Protein AF-X8CLW2-F1 (afdb_monomer)

Sequence (77 aa):
MAGPVDFVLLDGWKDMYLPVVKLLEPQLSPGALIVADNTEMADTQPYLDYVRNTENGYVSVNFRAREADSMEISCRV

Solvent-accessible surface area (backbone atoms only — not comparable to full-atom values): 4290 Å² total; per-residue (Å²): 130,86,74,69,40,55,68,44,80,48,82,70,66,46,74,47,47,42,62,50,49,67,69,45,52,90,42,47,35,84,65,15,38,38,38,35,59,54,58,70,44,75,58,27,45,72,34,50,59,47,44,63,35,54,91,71,34,27,54,58,48,77,46,73,77,49,98,82,39,23,31,36,42,32,32,32,99

Secondary structure (DSSP, 8-state):
----EEEEEE-S-GGGHHHHHHHHGGGEEEEEEEEEE-TTSGGGHHHHHHHHSGGGSEEEEEEESSSS-EEEEEEE-

Nearest PDB structures (foldseek):
  3duw-assembly1_B  TM=8.585E-01  e=1.103E-04  Bacillus cereus ATCC 10987
  3tfw-assembly1_B-2  TM=8.397E-01  e=1.180E-04  Klebsiella pneumoniae subsp. pneumoniae MGH 78578
  8c9v-assembly1_A-2  TM=7.582E-01  e=8.337E-04  Desulfuromonas acetoxidans DSM 684
  8gxo-assembl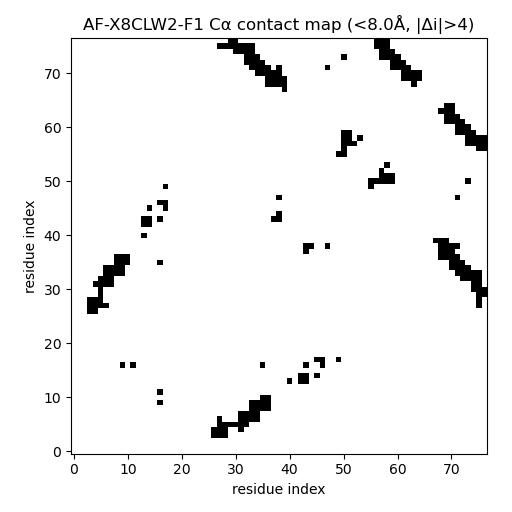y1_B  TM=8.242E-01  e=9.444E-03  Camellia sinensis
  3c3p-assembly1_A  TM=8.014E-01  e=8.169E-02  Geobacter sulfurreducens PCA

Organism: NCBI:txid1299334

Structure (mmCIF, N/CA/C/O backbone):
data_AF-X8CLW2-F1
#
_entry.id   AF-X8CLW2-F1
#
loop_
_atom_site.group_PDB
_atom_site.id
_atom_site.type_symbol
_atom_site.label_atom_id
_atom_site.label_alt_id
_atom_site.label_comp_id
_atom_site.label_asym_id
_atom_site.label_entity_id
_atom_site.label_seq_id
_atom_site.pdbx_PDB_ins_code
_atom_site.Cartn_x
_atom_site.Cartn_y
_atom_site.Cartn_z
_atom_site.occupancy
_atom_site.B_iso_or_equiv
_atom_site.auth_seq_id
_atom_site.auth_comp_id
_atom_site.auth_asym_id
_atom_site.auth_atom_id
_atom_site.pdbx_PDB_model_num
ATOM 1 N N . MET A 1 1 ? -21.604 15.001 7.941 1.00 51.16 1 MET A N 1
ATOM 2 C CA . MET A 1 1 ? -20.145 14.763 7.920 1.00 51.16 1 MET A CA 1
ATOM 3 C C . MET A 1 1 ? -19.928 13.441 7.208 1.00 51.16 1 MET A C 1
ATOM 5 O O . MET A 1 1 ? -20.763 12.563 7.400 1.00 51.16 1 MET A O 1
ATOM 9 N N . ALA A 1 2 ? -18.926 13.326 6.334 1.00 73.12 2 ALA A N 1
ATOM 10 C CA . ALA A 1 2 ? -18.619 12.045 5.697 1.00 73.12 2 ALA A CA 1
ATOM 11 C C . ALA A 1 2 ? -18.191 11.043 6.784 1.00 73.12 2 ALA A C 1
ATOM 13 O O . ALA A 1 2 ? -17.497 11.433 7.723 1.00 73.12 2 ALA A O 1
ATOM 14 N N . GLY A 1 3 ? -18.699 9.811 6.710 1.00 80.69 3 GLY A N 1
ATOM 15 C CA . GLY A 1 3 ? -18.316 8.730 7.619 1.00 80.69 3 GLY A CA 1
ATOM 16 C C . GLY A 1 3 ? -16.870 8.275 7.387 1.00 80.69 3 GLY A C 1
ATOM 17 O O . GLY A 1 3 ? -16.208 8.803 6.490 1.00 80.69 3 GLY A O 1
ATOM 18 N N . PRO A 1 4 ? -16.373 7.321 8.189 1.00 92.38 4 PRO A N 1
ATOM 19 C CA . PRO A 1 4 ? -15.048 6.756 7.974 1.00 92.38 4 PRO A CA 1
ATOM 20 C C . PRO A 1 4 ? -14.966 6.056 6.605 1.00 92.38 4 PRO A C 1
ATOM 22 O O . PRO A 1 4 ? -15.979 5.684 6.012 1.00 92.38 4 PRO A O 1
ATOM 25 N N . VAL A 1 5 ? -13.751 5.945 6.073 1.00 96.38 5 VAL A N 1
ATOM 26 C CA . VAL A 1 5 ? -13.461 5.371 4.758 1.00 96.38 5 VAL A CA 1
ATOM 27 C C . VAL A 1 5 ? -13.200 3.879 4.919 1.00 96.38 5 VAL A C 1
ATOM 29 O O . VAL A 1 5 ? -12.231 3.475 5.558 1.00 96.38 5 VAL A O 1
ATOM 32 N N . ASP A 1 6 ? -14.049 3.065 4.299 1.00 97.44 6 ASP A N 1
ATOM 33 C CA . ASP A 1 6 ? -13.938 1.601 4.347 1.00 97.44 6 ASP A CA 1
ATOM 34 C C . ASP A 1 6 ? -13.135 1.025 3.167 1.00 97.44 6 ASP A C 1
ATOM 36 O O . ASP A 1 6 ? -12.699 -0.126 3.200 1.00 97.44 6 ASP A O 1
ATOM 40 N N . PHE A 1 7 ? -12.943 1.815 2.107 1.00 97.88 7 PHE A N 1
ATOM 41 C CA . PHE A 1 7 ? -12.295 1.370 0.878 1.00 97.88 7 PHE A CA 1
ATOM 42 C C . PHE A 1 7 ? -11.563 2.512 0.166 1.00 97.88 7 PHE A C 1
ATOM 44 O O . PHE A 1 7 ? -12.120 3.596 -0.019 1.00 97.88 7 PHE A O 1
ATOM 51 N N . VAL A 1 8 ? -10.339 2.244 -0.288 1.00 98.19 8 VAL A N 1
ATOM 52 C CA . VAL A 1 8 ? -9.516 3.148 -1.100 1.00 98.19 8 VAL A CA 1
ATOM 53 C C . VAL A 1 8 ? -9.029 2.401 -2.338 1.00 98.19 8 VAL A C 1
ATOM 55 O O . VAL A 1 8 ? -8.434 1.333 -2.225 1.00 98.19 8 VAL A O 1
ATOM 58 N N . LEU A 1 9 ? -9.233 2.991 -3.516 1.00 98.25 9 LEU A N 1
ATOM 59 C CA . LEU A 1 9 ? -8.614 2.546 -4.764 1.00 98.25 9 LEU A CA 1
ATOM 60 C C . LEU A 1 9 ? -7.515 3.534 -5.158 1.00 98.25 9 LEU A C 1
ATOM 62 O O . LEU A 1 9 ? -7.787 4.717 -5.366 1.00 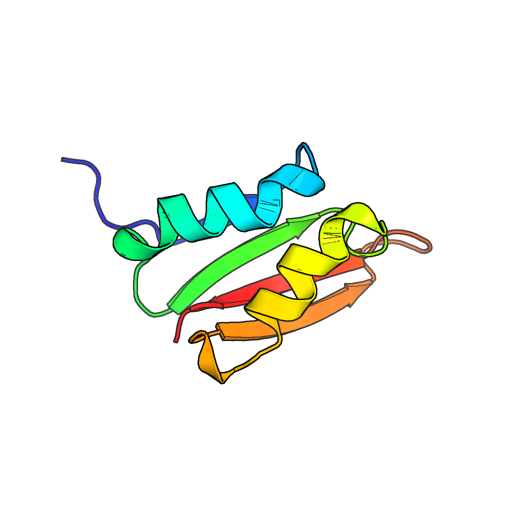98.25 9 LEU A O 1
ATOM 66 N N . LEU A 1 10 ? -6.286 3.040 -5.265 1.00 98.25 10 LEU A N 1
ATOM 67 C CA . LEU A 1 10 ? -5.140 3.774 -5.782 1.00 98.25 10 LEU A CA 1
ATOM 68 C C . LEU A 1 10 ? -4.909 3.339 -7.230 1.00 98.25 10 LEU A C 1
ATOM 70 O O . LEU A 1 10 ? -4.393 2.250 -7.479 1.00 98.25 10 LEU A O 1
ATOM 74 N N . ASP A 1 11 ? -5.310 4.203 -8.160 1.00 96.06 11 ASP A N 1
ATOM 75 C CA . ASP A 1 11 ? -5.208 4.009 -9.612 1.00 96.06 11 ASP A CA 1
ATOM 76 C C . ASP A 1 11 ? -4.810 5.339 -10.279 1.00 96.06 11 ASP A C 1
ATOM 78 O O . ASP A 1 11 ? -5.601 6.033 -10.915 1.00 96.06 11 ASP A O 1
ATOM 82 N N . GLY A 1 12 ? -3.593 5.794 -9.986 1.00 94.50 12 GLY A N 1
ATOM 83 C CA . GLY A 1 12 ? -3.109 7.103 -10.423 1.00 94.50 12 GLY A CA 1
ATOM 84 C C . GLY A 1 12 ? -1.588 7.201 -10.408 1.00 94.50 12 GLY A C 1
ATOM 85 O O . GLY A 1 12 ? -0.891 6.228 -10.695 1.00 94.50 12 GLY A O 1
ATOM 86 N N . TRP A 1 13 ? -1.064 8.378 -10.055 1.00 96.62 13 TRP A N 1
ATOM 87 C CA . TRP A 1 13 ? 0.378 8.617 -9.932 1.00 96.62 13 TRP A CA 1
ATOM 88 C C . TRP A 1 13 ? 1.000 7.751 -8.829 1.00 96.62 13 TRP A C 1
ATOM 90 O O . TRP A 1 13 ? 0.642 7.872 -7.658 1.00 96.62 13 TRP A O 1
ATOM 100 N N . LYS A 1 14 ? 1.917 6.856 -9.213 1.00 95.88 14 LYS A N 1
ATOM 101 C CA . LYS A 1 14 ? 2.460 5.792 -8.350 1.00 95.88 14 LYS A CA 1
ATOM 102 C C . LYS A 1 14 ? 3.293 6.325 -7.186 1.00 95.88 14 LYS A C 1
ATOM 104 O O . LYS A 1 14 ? 3.165 5.848 -6.061 1.00 95.88 14 LYS A O 1
ATOM 109 N N . ASP A 1 15 ? 4.064 7.376 -7.434 1.00 96.19 15 ASP A N 1
ATOM 110 C CA . ASP A 1 15 ? 4.829 8.121 -6.432 1.00 96.19 15 ASP A CA 1
ATOM 111 C C . ASP A 1 15 ? 3.936 8.797 -5.372 1.00 96.19 15 ASP A C 1
ATOM 113 O O . ASP A 1 15 ? 4.370 9.037 -4.243 1.00 96.19 15 ASP A O 1
ATOM 117 N N . MET A 1 16 ? 2.663 9.042 -5.698 1.00 97.88 16 MET A N 1
ATOM 118 C CA . MET A 1 16 ? 1.679 9.630 -4.789 1.00 97.88 16 MET A CA 1
ATOM 119 C C . MET A 1 16 ? 0.933 8.610 -3.923 1.00 97.88 16 MET A C 1
ATOM 121 O O . MET A 1 16 ? 0.216 9.024 -3.009 1.00 97.88 16 MET A O 1
ATOM 125 N N . TYR A 1 17 ? 1.115 7.301 -4.127 1.00 98.31 17 TYR A N 1
ATOM 126 C CA . TYR A 1 17 ? 0.370 6.280 -3.376 1.00 98.31 17 TYR A CA 1
ATOM 127 C C . TYR A 1 17 ? 0.623 6.391 -1.872 1.00 98.31 17 TYR A C 1
ATOM 129 O O . TYR A 1 17 ? -0.319 6.501 -1.088 1.00 98.31 17 TYR A O 1
ATOM 137 N N . LEU A 1 18 ? 1.891 6.455 -1.459 1.00 98.56 18 LEU A N 1
ATOM 138 C CA . LEU A 1 18 ? 2.238 6.582 -0.046 1.00 98.56 18 LEU A CA 1
ATOM 139 C C . LEU A 1 18 ? 1.773 7.921 0.572 1.00 98.56 18 LEU A C 1
ATOM 141 O O . LEU A 1 18 ? 1.162 7.883 1.644 1.00 98.56 18 LEU A O 1
ATOM 145 N N . PRO A 1 19 ? 2.007 9.096 -0.053 1.00 98.31 19 PRO A N 1
ATOM 146 C CA . PRO A 1 19 ? 1.447 10.361 0.424 1.00 98.31 19 PRO A CA 1
ATOM 147 C C . PRO A 1 19 ? -0.074 10.342 0.618 1.00 98.31 19 PRO A C 1
ATOM 149 O O . PRO A 1 19 ? -0.563 10.818 1.643 1.00 98.31 19 PRO A O 1
ATOM 152 N N . VAL A 1 20 ? -0.821 9.778 -0.337 1.00 97.94 20 VAL A N 1
ATOM 153 C CA . VAL A 1 20 ? -2.287 9.701 -0.268 1.00 97.94 20 VAL A CA 1
ATOM 154 C C . VAL A 1 20 ? -2.736 8.787 0.869 1.00 97.94 20 VAL A C 1
ATOM 156 O O . VAL A 1 20 ? -3.604 9.176 1.645 1.00 97.94 20 VAL A O 1
ATOM 159 N N . VAL A 1 21 ? -2.120 7.613 1.026 1.00 97.69 21 VAL A N 1
ATOM 160 C CA . VAL A 1 21 ? -2.451 6.677 2.114 1.00 97.69 21 VAL A CA 1
ATOM 161 C C . VAL A 1 21 ? -2.245 7.329 3.476 1.00 97.69 21 VAL A C 1
ATOM 163 O O . VAL A 1 21 ? -3.168 7.337 4.284 1.00 97.69 21 VAL A O 1
ATOM 166 N N . LYS A 1 22 ? -1.099 7.979 3.701 1.00 97.81 22 LYS A N 1
ATOM 167 C CA . LYS A 1 22 ? -0.823 8.692 4.960 1.00 97.81 22 LYS A CA 1
ATOM 168 C C . LYS A 1 22 ? -1.811 9.824 5.245 1.00 97.81 22 LYS A C 1
ATOM 170 O O . LYS A 1 22 ? -2.105 10.108 6.402 1.00 97.81 22 LYS A O 1
ATOM 175 N N . LEU A 1 23 ? -2.324 10.484 4.206 1.00 97.44 23 LEU A N 1
ATOM 176 C CA . LEU A 1 23 ? -3.348 11.519 4.353 1.00 97.44 23 LEU A CA 1
ATOM 177 C C . LEU A 1 23 ? -4.714 10.929 4.744 1.00 97.4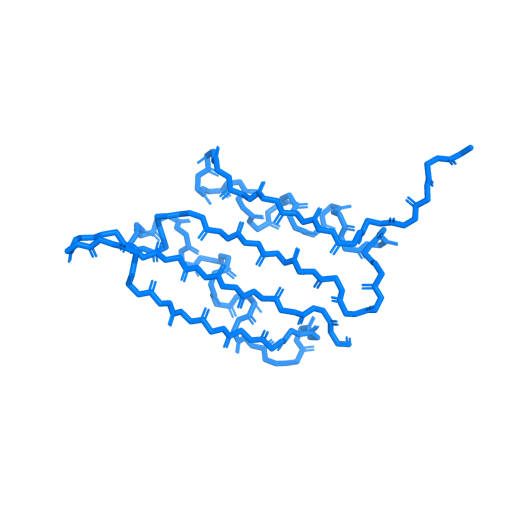4 23 LEU A C 1
ATOM 179 O O . LEU A 1 23 ? -5.463 11.550 5.500 1.00 97.44 23 LEU A O 1
ATOM 183 N N . LEU A 1 24 ? -5.045 9.750 4.216 1.00 96.19 24 LEU A N 1
ATOM 184 C CA . LEU A 1 24 ? -6.322 9.074 4.450 1.00 96.19 24 LEU A CA 1
ATOM 185 C C . LEU A 1 24 ? -6.341 8.240 5.733 1.00 96.19 24 LEU A C 1
ATOM 187 O O . LEU A 1 24 ? -7.417 8.036 6.284 1.00 96.19 24 LEU A O 1
ATOM 191 N N . GLU A 1 25 ? -5.186 7.808 6.237 1.00 96.12 25 GLU A N 1
ATOM 192 C CA . GLU A 1 25 ? -5.035 6.953 7.422 1.00 96.12 25 GLU A CA 1
ATOM 193 C C . GLU A 1 25 ? -5.903 7.335 8.628 1.00 96.12 25 GLU A C 1
ATOM 195 O O . GLU A 1 25 ? -6.577 6.452 9.161 1.00 96.12 25 GLU A O 1
ATOM 200 N N . PRO A 1 26 ? -5.979 8.615 9.046 1.00 95.69 26 PRO A N 1
ATOM 201 C CA . PRO A 1 26 ? -6.811 9.013 10.183 1.00 95.69 26 PRO A CA 1
ATOM 202 C C . PRO A 1 26 ? -8.318 8.818 9.962 1.00 95.69 26 PRO A C 1
ATOM 204 O O . PRO A 1 26 ? -9.094 8.923 10.909 1.00 95.69 26 PRO A O 1
ATOM 207 N N . GLN A 1 27 ? -8.738 8.601 8.716 1.00 96.19 27 GLN A N 1
ATOM 208 C CA . GLN A 1 27 ? -10.130 8.438 8.307 1.00 96.19 27 GLN A CA 1
ATOM 209 C C . GLN A 1 27 ? -10.478 6.982 7.978 1.00 96.19 27 GLN A C 1
ATOM 211 O O . GLN A 1 27 ? -11.652 6.703 7.743 1.00 96.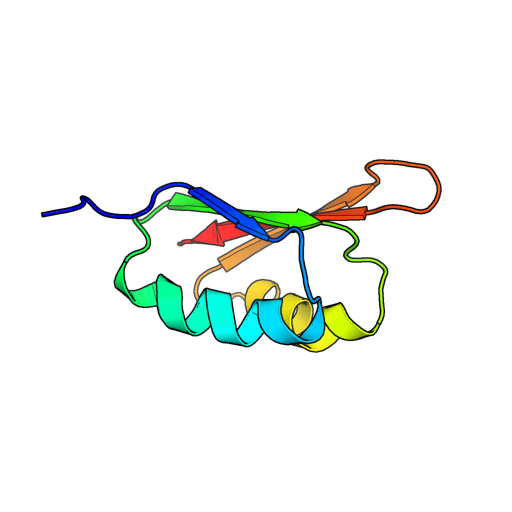19 27 GLN A O 1
ATOM 216 N N . LEU A 1 28 ? -9.506 6.062 7.950 1.00 97.31 28 LEU A N 1
ATOM 217 C CA . LEU A 1 28 ? -9.754 4.656 7.635 1.00 97.31 28 LEU A CA 1
ATOM 218 C C . LEU A 1 28 ? -10.456 3.947 8.798 1.00 97.31 28 LEU A C 1
ATOM 220 O O . LEU A 1 28 ? -10.013 4.016 9.947 1.00 97.31 28 LEU A O 1
ATOM 224 N N . SER A 1 29 ? -11.525 3.217 8.490 1.00 97.00 29 SER A N 1
ATOM 225 C CA . SER A 1 29 ? -12.128 2.277 9.437 1.00 97.00 29 SER A CA 1
ATOM 226 C C . SER A 1 29 ? -11.158 1.132 9.769 1.00 97.00 29 SER A C 1
ATOM 228 O O . SER A 1 29 ? -10.379 0.714 8.907 1.00 97.00 29 SER A O 1
ATOM 230 N N . PRO A 1 30 ? -11.226 0.535 10.974 1.00 96.44 30 PRO A N 1
ATOM 231 C CA . PRO A 1 30 ? -10.652 -0.789 11.202 1.00 96.44 30 PRO A CA 1
ATOM 232 C C . PRO A 1 30 ? -11.199 -1.787 10.172 1.00 96.44 30 PRO A C 1
ATOM 234 O O . PRO A 1 30 ? -12.409 -1.861 9.962 1.00 96.44 30 PRO A O 1
ATOM 237 N N . GLY A 1 31 ? -10.317 -2.542 9.520 1.00 97.62 31 GLY A N 1
ATOM 238 C CA . GLY A 1 31 ? -10.670 -3.453 8.431 1.00 97.62 31 GLY A CA 1
ATOM 239 C C . GLY A 1 31 ? -10.836 -2.793 7.058 1.00 97.62 31 GLY A C 1
ATOM 240 O O . GLY A 1 31 ? -11.201 -3.488 6.110 1.00 97.62 31 GLY A O 1
ATOM 241 N N . ALA A 1 32 ? -10.579 -1.485 6.925 1.00 98.31 32 ALA A N 1
ATOM 242 C CA . ALA A 1 32 ? -10.627 -0.811 5.632 1.00 98.31 32 ALA A CA 1
ATOM 243 C C . ALA A 1 32 ? -9.628 -1.429 4.645 1.00 98.31 32 ALA A C 1
ATOM 245 O O . ALA A 1 32 ? -8.506 -1.791 5.015 1.00 98.31 32 ALA A O 1
ATOM 246 N N . LEU A 1 33 ? -10.035 -1.519 3.379 1.00 98.62 33 LEU A N 1
ATOM 247 C CA . LEU A 1 33 ? -9.219 -2.090 2.312 1.00 98.62 33 LEU A CA 1
ATOM 248 C C . LEU A 1 33 ? -8.632 -0.995 1.427 1.00 98.62 33 LEU A C 1
ATOM 250 O O . LEU A 1 33 ? -9.344 -0.120 0.940 1.00 98.62 33 LEU A O 1
ATOM 254 N N . ILE A 1 34 ? -7.336 -1.094 1.165 1.00 98.56 34 ILE A N 1
ATOM 255 C CA . ILE A 1 34 ? -6.627 -0.301 0.167 1.00 98.56 34 ILE A CA 1
ATOM 256 C C . ILE A 1 34 ? -6.262 -1.246 -0.972 1.00 98.56 34 ILE A C 1
ATOM 258 O O . ILE A 1 34 ? -5.608 -2.265 -0.749 1.00 98.56 34 ILE A O 1
ATOM 262 N N . VAL A 1 35 ? -6.697 -0.922 -2.185 1.00 98.50 35 VAL A N 1
ATOM 263 C CA . VAL A 1 35 ? -6.360 -1.667 -3.400 1.00 98.50 35 VAL A CA 1
ATOM 264 C C . VAL A 1 35 ? -5.498 -0.779 -4.278 1.00 98.50 35 VAL A C 1
ATOM 266 O O . VAL A 1 35 ? -5.924 0.311 -4.656 1.00 98.50 35 VAL A O 1
ATOM 269 N N . ALA A 1 36 ? -4.291 -1.237 -4.593 1.00 98.31 36 ALA A N 1
ATOM 270 C CA . ALA A 1 36 ? -3.335 -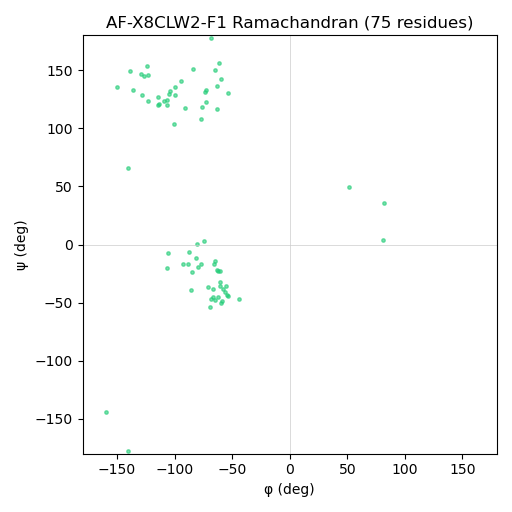0.506 -5.410 1.00 98.31 36 ALA A CA 1
ATOM 271 C C . ALA A 1 36 ? -3.078 -1.224 -6.735 1.00 98.31 36 ALA A C 1
ATOM 273 O O . ALA A 1 36 ? -2.739 -2.406 -6.757 1.00 98.31 36 ALA A O 1
ATOM 274 N N . ASP A 1 37 ? -3.233 -0.479 -7.824 1.00 97.19 37 ASP A N 1
ATOM 275 C CA . ASP A 1 37 ? -2.998 -0.901 -9.203 1.00 97.19 37 ASP A CA 1
ATOM 276 C C . ASP A 1 37 ? -1.510 -0.778 -9.619 1.00 97.19 37 ASP A C 1
ATOM 278 O O . ASP A 1 37 ? -0.796 0.121 -9.149 1.00 97.19 37 ASP A O 1
ATOM 282 N N . ASN A 1 38 ? -1.083 -1.646 -10.548 1.00 96.31 38 ASN A N 1
ATOM 283 C CA . ASN A 1 38 ? 0.244 -1.700 -11.178 1.00 96.31 38 ASN A CA 1
ATOM 284 C C . ASN A 1 38 ? 1.413 -1.720 -10.180 1.00 96.31 38 ASN A C 1
ATOM 286 O O . ASN A 1 38 ? 2.382 -0.960 -10.281 1.00 96.31 38 ASN A O 1
ATOM 290 N N . THR A 1 39 ? 1.333 -2.602 -9.186 1.00 96.56 39 THR A N 1
ATOM 291 C CA . THR A 1 39 ? 2.321 -2.705 -8.093 1.00 96.56 39 THR A CA 1
ATOM 292 C C . THR A 1 39 ? 3.649 -3.357 -8.493 1.00 96.56 39 THR A C 1
ATOM 294 O O . THR A 1 39 ? 4.543 -3.538 -7.675 1.00 96.56 39 THR A O 1
ATOM 297 N N . GLU A 1 40 ? 3.804 -3.705 -9.763 1.00 95.06 40 GLU A N 1
ATOM 298 C CA . GLU A 1 40 ? 5.060 -4.113 -10.388 1.00 95.06 40 GLU A CA 1
ATOM 299 C C . GLU A 1 40 ? 5.937 -2.908 -10.750 1.00 95.06 40 GLU A C 1
ATOM 301 O O . GLU A 1 40 ? 7.138 -3.064 -10.972 1.00 95.06 40 GLU A O 1
ATOM 306 N N . MET A 1 41 ? 5.352 -1.706 -10.834 1.00 95.88 41 MET A N 1
ATOM 307 C CA . MET A 1 41 ? 6.074 -0.491 -11.198 1.00 95.88 41 MET A CA 1
ATOM 308 C C . MET A 1 41 ? 6.983 -0.037 -10.055 1.00 95.88 41 MET A C 1
ATOM 310 O O . MET A 1 41 ? 6.543 0.086 -8.912 1.00 95.88 41 MET A O 1
ATOM 314 N N . ALA A 1 42 ? 8.235 0.294 -10.380 1.00 95.75 42 ALA A N 1
ATOM 315 C CA . ALA A 1 42 ? 9.257 0.670 -9.399 1.00 95.75 42 ALA A CA 1
ATOM 316 C C . ALA A 1 42 ? 8.838 1.840 -8.487 1.00 95.75 42 ALA A C 1
ATOM 318 O O . ALA A 1 42 ? 9.135 1.831 -7.294 1.00 95.75 42 ALA A O 1
ATOM 319 N N . ASP A 1 43 ? 8.087 2.806 -9.018 1.00 97.12 43 ASP A N 1
ATOM 320 C CA . ASP A 1 43 ? 7.624 3.985 -8.276 1.00 97.12 43 ASP A CA 1
ATOM 321 C C . ASP A 1 43 ? 6.634 3.645 -7.146 1.00 97.12 43 ASP A C 1
ATOM 323 O O . ASP A 1 43 ? 6.430 4.450 -6.239 1.00 97.12 43 ASP A O 1
ATOM 327 N N . THR A 1 44 ? 6.045 2.442 -7.153 1.00 97.31 44 THR A N 1
ATOM 328 C CA . THR A 1 44 ? 5.171 1.964 -6.067 1.00 97.31 44 THR A CA 1
ATOM 329 C C . THR A 1 44 ? 5.944 1.404 -4.872 1.00 97.31 44 THR A C 1
ATOM 331 O O . THR A 1 44 ? 5.353 1.210 -3.809 1.00 97.31 44 THR A O 1
ATOM 334 N N . GLN A 1 45 ? 7.259 1.177 -4.994 1.00 98.12 45 GLN A N 1
ATOM 335 C CA . GLN A 1 45 ? 8.061 0.522 -3.956 1.00 98.12 45 GLN A CA 1
ATOM 336 C C . GLN A 1 45 ? 7.957 1.201 -2.578 1.00 98.12 45 GLN A C 1
ATOM 338 O O . GLN A 1 45 ? 7.740 0.481 -1.604 1.00 98.12 45 GLN A O 1
ATOM 343 N N . PRO A 1 46 ? 8.000 2.547 -2.447 1.00 98.50 46 PRO A N 1
ATOM 344 C CA . PRO A 1 46 ? 7.836 3.189 -1.142 1.00 98.50 46 PRO A CA 1
ATOM 345 C C . PRO A 1 46 ? 6.480 2.897 -0.485 1.00 98.50 46 PRO A C 1
ATOM 347 O O . PRO A 1 46 ? 6.397 2.762 0.734 1.00 98.50 46 PRO A O 1
ATOM 350 N N . TYR A 1 47 ? 5.412 2.795 -1.284 1.00 98.56 47 TYR A N 1
ATOM 351 C CA . TYR A 1 47 ? 4.091 2.397 -0.801 1.00 98.56 47 TYR A CA 1
ATOM 352 C C . TYR A 1 47 ? 4.088 0.928 -0.361 1.00 98.56 47 TYR A C 1
ATOM 354 O O . TYR A 1 47 ? 3.631 0.633 0.742 1.00 98.56 47 TYR A O 1
ATOM 362 N N . LEU A 1 48 ? 4.650 0.026 -1.172 1.00 98.62 48 LEU A N 1
ATOM 363 C CA . LEU A 1 48 ? 4.707 -1.405 -0.865 1.00 98.62 48 LEU A CA 1
ATOM 364 C C . LEU A 1 48 ? 5.517 -1.695 0.399 1.00 98.62 48 LEU A C 1
ATOM 366 O O . LEU A 1 48 ? 5.049 -2.444 1.251 1.00 98.62 48 LEU A O 1
ATOM 370 N N . ASP A 1 49 ? 6.690 -1.081 0.554 1.00 98.62 49 ASP A N 1
ATOM 371 C CA . ASP A 1 49 ? 7.519 -1.223 1.758 1.00 98.62 49 ASP A CA 1
ATOM 372 C C . ASP A 1 49 ? 6.750 -0.791 3.011 1.00 98.62 49 ASP A C 1
ATOM 374 O O . ASP A 1 49 ? 6.846 -1.419 4.067 1.00 98.62 49 ASP A O 1
ATOM 378 N N . TYR A 1 50 ? 5.944 0.264 2.882 1.00 98.69 50 TYR A N 1
ATOM 379 C CA . TYR A 1 50 ? 5.135 0.779 3.971 1.00 98.69 50 TYR A CA 1
ATOM 380 C C . TYR A 1 50 ? 4.000 -0.180 4.356 1.00 98.69 50 TYR A C 1
ATOM 382 O O . TYR A 1 50 ? 3.912 -0.571 5.519 1.00 98.69 50 TYR A O 1
ATOM 390 N N . VAL A 1 51 ? 3.160 -0.607 3.408 1.00 98.50 51 VAL A N 1
ATOM 391 C CA . VAL A 1 51 ? 1.997 -1.466 3.714 1.00 98.50 51 VAL A CA 1
ATOM 392 C C . VAL A 1 51 ? 2.361 -2.933 3.961 1.00 98.50 51 VAL A C 1
ATOM 394 O O . VAL A 1 51 ? 1.561 -3.677 4.527 1.00 98.50 51 VAL A O 1
ATOM 397 N N . ARG A 1 52 ? 3.557 -3.381 3.559 1.00 98.44 52 ARG A N 1
ATOM 398 C CA . ARG A 1 52 ? 4.060 -4.737 3.852 1.00 98.44 52 ARG A CA 1
ATOM 399 C C . ARG A 1 52 ? 4.801 -4.827 5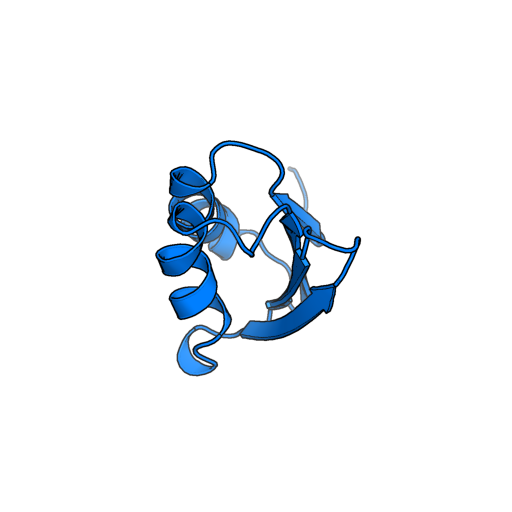.183 1.00 98.44 52 ARG A C 1
ATOM 401 O O . ARG A 1 52 ? 4.958 -5.932 5.699 1.00 98.44 52 ARG A O 1
ATOM 408 N N . ASN A 1 53 ? 5.222 -3.703 5.767 1.00 98.38 53 ASN A N 1
ATOM 409 C CA . ASN A 1 53 ? 5.665 -3.690 7.156 1.00 98.38 53 ASN A CA 1
ATOM 410 C C . ASN A 1 53 ? 4.442 -3.729 8.085 1.00 98.38 53 ASN A C 1
ATOM 412 O O . ASN A 1 53 ? 3.732 -2.737 8.250 1.00 98.38 53 ASN A O 1
ATOM 416 N N . THR A 1 54 ? 4.229 -4.871 8.740 1.00 96.94 54 THR A N 1
ATOM 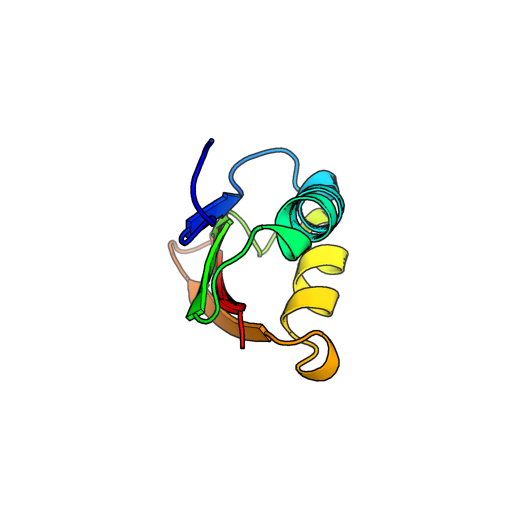417 C CA . THR A 1 54 ? 3.105 -5.087 9.662 1.00 96.94 54 THR A CA 1
ATOM 418 C C . THR A 1 54 ? 3.098 -4.127 10.853 1.00 96.94 54 THR A C 1
ATOM 420 O O . THR A 1 54 ? 2.037 -3.882 11.422 1.00 96.94 54 THR A O 1
ATOM 423 N N . GLU A 1 55 ? 4.242 -3.537 11.221 1.00 97.94 55 GLU A N 1
ATOM 424 C CA . GLU A 1 55 ? 4.320 -2.509 12.271 1.00 97.94 55 GLU A CA 1
ATOM 425 C C . GLU A 1 55 ? 3.534 -1.237 11.913 1.00 97.94 55 GLU A C 1
ATOM 427 O O . GLU A 1 55 ? 3.115 -0.505 12.808 1.00 97.94 55 GLU A O 1
ATOM 432 N N . ASN A 1 56 ? 3.272 -0.995 10.623 1.00 98.19 56 ASN A N 1
ATOM 433 C CA . ASN A 1 56 ? 2.453 0.129 10.165 1.00 98.19 56 ASN A CA 1
ATOM 434 C C . ASN A 1 56 ? 0.940 -0.137 10.269 1.00 98.19 56 ASN A C 1
ATOM 436 O O . ASN A 1 56 ? 0.153 0.745 9.929 1.00 98.19 56 ASN A O 1
ATOM 440 N N . GLY A 1 57 ? 0.517 -1.309 10.759 1.00 97.81 57 GLY A N 1
ATOM 441 C CA . GLY A 1 57 ? -0.896 -1.638 10.968 1.00 97.81 57 GLY A CA 1
ATOM 442 C C . GLY A 1 57 ? -1.608 -2.101 9.700 1.00 97.81 57 GLY A C 1
ATOM 443 O O . GLY A 1 57 ? -2.781 -1.790 9.504 1.00 97.81 57 GLY A O 1
ATOM 444 N N . TYR A 1 58 ? -0.905 -2.829 8.830 1.00 98.50 58 TYR A N 1
ATOM 445 C CA . TYR A 1 58 ? -1.486 -3.415 7.626 1.00 98.50 58 TYR A CA 1
ATOM 446 C C . TYR A 1 58 ? -1.174 -4.902 7.503 1.00 98.50 58 TYR A C 1
ATOM 448 O O . TYR A 1 58 ? -0.093 -5.369 7.865 1.00 98.50 58 TYR A O 1
ATOM 456 N N . VAL A 1 59 ? -2.125 -5.633 6.930 1.00 98.44 59 VAL A N 1
ATOM 457 C CA . VAL A 1 59 ? -1.917 -6.981 6.400 1.00 98.44 59 VAL A CA 1
ATOM 458 C C . VAL A 1 59 ? -2.112 -6.913 4.898 1.00 98.44 59 VAL A C 1
ATOM 460 O O . VAL A 1 59 ? -3.192 -6.543 4.437 1.00 98.44 59 VAL A O 1
ATOM 463 N N . SER A 1 60 ? -1.074 -7.266 4.145 1.00 98.50 60 SER A N 1
ATOM 464 C CA . SER A 1 60 ? -1.046 -7.059 2.699 1.00 98.50 60 SER A CA 1
ATOM 465 C C . SER A 1 60 ? -0.816 -8.351 1.927 1.00 98.50 60 SER A C 1
ATOM 467 O O . SER A 1 60 ? -0.100 -9.247 2.376 1.00 98.50 60 SER A O 1
ATOM 469 N N . VAL A 1 61 ? -1.432 -8.440 0.752 1.00 98.19 61 VAL A N 1
ATOM 470 C CA . VAL A 1 61 ? -1.239 -9.522 -0.209 1.00 98.19 61 VAL A CA 1
ATOM 471 C C . VAL A 1 61 ? -1.111 -8.943 -1.610 1.00 98.19 61 VAL A C 1
ATOM 473 O O . VAL A 1 61 ? -1.921 -8.121 -2.038 1.00 98.19 61 VAL A O 1
ATOM 476 N N . ASN A 1 62 ? -0.104 -9.416 -2.337 1.00 97.81 62 ASN A N 1
ATOM 477 C CA . ASN A 1 62 ? 0.042 -9.142 -3.756 1.00 97.81 62 ASN A CA 1
ATOM 478 C C . ASN A 1 62 ? -0.585 -10.267 -4.577 1.00 97.81 62 ASN A C 1
ATOM 480 O O . ASN A 1 62 ? -0.415 -11.445 -4.248 1.00 97.81 62 ASN A O 1
ATOM 484 N N . PHE A 1 63 ? -1.247 -9.929 -5.677 1.00 95.56 63 PHE A N 1
ATOM 485 C CA . PHE A 1 63 ? -1.711 -10.913 -6.645 1.00 95.56 63 PHE A CA 1
ATOM 486 C C . PHE A 1 63 ? -1.500 -10.424 -8.076 1.00 95.56 63 PHE A C 1
ATOM 488 O O . PHE A 1 63 ? -1.548 -9.232 -8.373 1.00 95.56 63 PHE A O 1
ATOM 495 N N . ARG A 1 64 ? -1.274 -11.372 -8.988 1.00 93.88 64 ARG A N 1
ATOM 496 C CA . ARG A 1 64 ? -1.185 -11.078 -10.420 1.00 93.88 64 ARG A CA 1
ATOM 497 C C . ARG A 1 64 ? -2.586 -10.855 -10.974 1.00 93.88 64 ARG A C 1
ATOM 499 O O . ARG A 1 64 ? -3.408 -11.769 -10.932 1.00 93.88 64 ARG A O 1
ATOM 506 N N . ALA A 1 65 ? -2.840 -9.659 -11.494 1.00 87.06 65 ALA A N 1
ATOM 507 C CA . ALA A 1 65 ? -4.094 -9.315 -12.152 1.00 87.06 65 ALA A CA 1
ATOM 508 C C . ALA A 1 65 ? -4.067 -9.718 -13.636 1.00 87.06 65 ALA A C 1
ATOM 510 O O . ALA A 1 65 ? -5.061 -10.217 -14.167 1.00 87.06 65 ALA A O 1
ATOM 511 N N . ARG A 1 66 ? -2.919 -9.5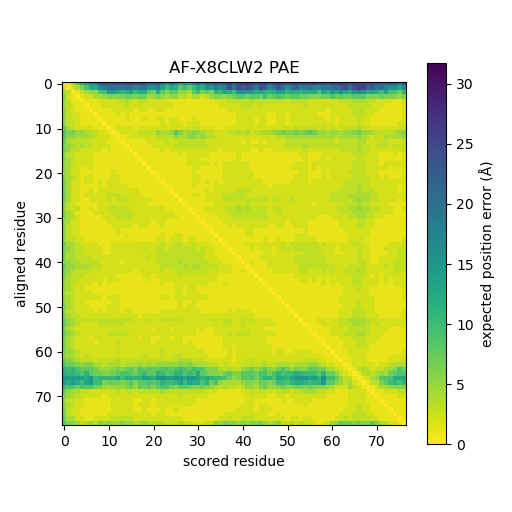36 -14.306 1.00 85.62 66 ARG A N 1
ATOM 512 C CA . ARG A 1 66 ? -2.653 -9.937 -15.702 1.00 85.62 66 ARG A CA 1
ATOM 513 C C . ARG A 1 66 ? -1.224 -10.491 -15.807 1.00 85.62 66 ARG A C 1
ATOM 515 O O . ARG A 1 66 ? -0.539 -10.621 -14.798 1.00 85.62 66 ARG A O 1
ATOM 522 N N . GLU A 1 67 ? -0.769 -10.864 -17.006 1.00 83.69 67 GLU A N 1
ATOM 523 C CA . GLU A 1 67 ? 0.579 -11.441 -17.184 1.00 83.69 67 GLU A CA 1
ATOM 524 C C . GLU A 1 67 ? 1.702 -10.534 -16.662 1.00 83.69 67 GLU A C 1
ATOM 526 O O . GLU A 1 67 ? 2.638 -11.036 -16.039 1.00 83.69 67 GLU A O 1
ATOM 531 N N . ALA A 1 68 ? 1.589 -9.224 -16.895 1.00 82.88 68 ALA A N 1
ATOM 532 C CA . ALA A 1 68 ? 2.561 -8.227 -16.4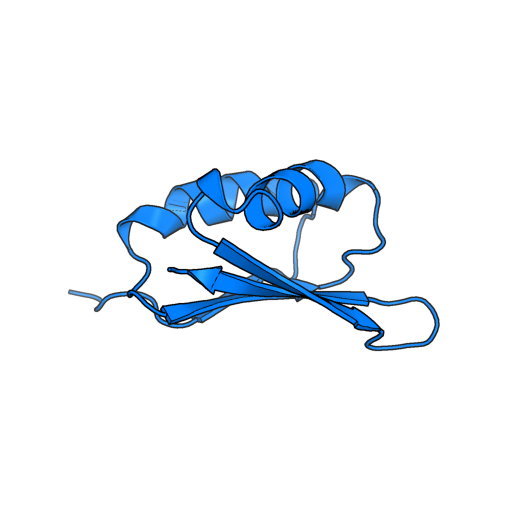53 1.00 82.88 68 ALA A CA 1
ATOM 533 C C . ALA A 1 68 ? 2.071 -7.371 -15.272 1.00 82.88 68 ALA A C 1
ATOM 535 O O . ALA A 1 68 ? 2.905 -6.824 -14.560 1.00 82.88 68 ALA A O 1
ATOM 536 N N . ASP A 1 69 ? 0.757 -7.306 -15.035 1.00 90.94 69 ASP A N 1
ATOM 537 C CA . ASP A 1 69 ? 0.168 -6.386 -14.059 1.00 90.94 69 ASP A CA 1
ATOM 538 C C . ASP A 1 69 ? -0.146 -7.102 -12.741 1.00 90.94 69 ASP A C 1
ATOM 540 O O . ASP A 1 69 ? -0.736 -8.191 -12.708 1.00 90.94 69 ASP A O 1
ATOM 544 N N . SER A 1 70 ? 0.198 -6.459 -11.635 1.00 95.69 70 SER A N 1
ATOM 545 C CA . SER A 1 70 ? -0.045 -6.909 -10.271 1.00 95.69 70 SER A CA 1
ATOM 546 C C . SER A 1 70 ? -0.827 -5.869 -9.482 1.00 95.69 70 SER A C 1
ATOM 548 O O . SER A 1 70 ? -0.769 -4.669 -9.752 1.00 95.69 70 SER A O 1
ATOM 550 N N . MET A 1 71 ? -1.556 -6.351 -8.485 1.00 98.00 71 MET A N 1
ATOM 551 C CA . MET A 1 71 ? -2.291 -5.525 -7.544 1.00 98.00 71 MET A CA 1
ATOM 552 C C . MET A 1 71 ? -1.914 -5.895 -6.113 1.00 98.00 71 MET A C 1
ATOM 554 O O . MET A 1 71 ? -1.709 -7.070 -5.796 1.00 98.00 71 MET A O 1
ATOM 558 N N . GLU A 1 72 ? -1.875 -4.893 -5.241 1.00 98.50 72 GLU A N 1
ATOM 559 C CA . GLU A 1 72 ? -1.739 -5.076 -3.795 1.00 98.50 72 GLU A CA 1
ATOM 560 C C . GLU A 1 72 ? -3.093 -4.821 -3.136 1.00 98.50 72 GLU A C 1
ATOM 562 O O . GLU A 1 72 ? -3.715 -3.784 -3.372 1.00 98.50 72 GLU A O 1
ATOM 567 N N . ILE A 1 73 ? -3.532 -5.746 -2.285 1.00 98.50 73 ILE A N 1
ATOM 568 C CA . ILE A 1 73 ? -4.620 -5.519 -1.332 1.00 98.50 73 ILE A CA 1
ATOM 569 C C . ILE A 1 73 ? -3.996 -5.402 0.051 1.00 98.50 73 ILE A C 1
ATOM 571 O O . ILE A 1 73 ? -3.323 -6.330 0.498 1.00 98.50 73 ILE A O 1
ATOM 575 N N . SER A 1 74 ? -4.272 -4.300 0.740 1.00 98.62 74 SER A N 1
ATOM 576 C CA . SER A 1 74 ? -3.817 -4.031 2.103 1.00 98.62 74 SER A CA 1
ATOM 577 C C . SER A 1 74 ? -5.015 -3.763 3.007 1.00 98.62 74 SER A C 1
ATOM 579 O O . SER A 1 74 ? -5.820 -2.876 2.736 1.00 98.62 74 SER A O 1
ATOM 581 N N . CYS A 1 75 ? -5.144 -4.531 4.084 1.00 98.50 75 CYS A N 1
ATOM 582 C CA . CYS A 1 75 ? -6.190 -4.374 5.092 1.00 98.50 75 CYS A CA 1
ATOM 583 C C . CYS A 1 75 ? -5.637 -3.628 6.308 1.00 98.50 75 CYS A C 1
ATOM 585 O O . CYS A 1 75 ? -4.604 -4.035 6.844 1.00 98.50 75 CYS A O 1
ATOM 587 N N . ARG A 1 76 ? -6.318 -2.561 6.744 1.00 97.88 76 ARG A N 1
ATOM 588 C CA . ARG A 1 76 ? -5.986 -1.819 7.967 1.00 97.88 76 ARG A CA 1
ATOM 589 C C . ARG A 1 76 ? -6.373 -2.640 9.199 1.00 97.88 76 ARG A C 1
ATOM 591 O O . ARG A 1 76 ? -7.548 -2.975 9.355 1.00 97.88 76 ARG A O 1
ATOM 598 N N . VAL A 1 77 ? -5.411 -2.924 10.076 1.00 94.50 77 VAL A N 1
ATOM 599 C CA . VAL A 1 77 ? -5.620 -3.655 11.343 1.00 94.50 77 VAL A CA 1
ATOM 600 C C . VAL A 1 77 ? -5.501 -2.767 12.573 1.00 94.50 77 VAL A C 1
ATOM 602 O O . VAL A 1 77 ? -4.810 -1.724 12.504 1.00 94.50 77 VAL A O 1
#

Foldseek 3Di:
DDAAAQEAEADDDLLCLQVVCVVNVVRHDQFRKYKYWQCVDPSNVVVCVQQVPCVNQWDKDKDAPDPRIIMMIITGD

Radius of gyration: 11.93 Å; Cα contacts (8 Å, |Δi|>4): 131; chains: 1; bounding box: 29×26×30 Å

InterPro domains:
  IPR029063 S-adenosyl-L-methionine-dependent methyltransferase superfamily [G3DSA:3.40.50.150] (1-75)
  IPR029063 S-adenosyl-L-methionine-dependent methyltransferase superfamily [SSF53335] (3-55)

pLDDT: mean 95.47, std 6.77, range [51.16, 98.69]

Mean predicted aligned error: 2.93 Å